Protein AF-A0A445APT3-F1 (afdb_monomer_lite)

Foldseek 3Di:
DDDDDPDPPPPPPPPPPPPDVLVVDDLVVLLVVLLVQLLVDPVVLVVQLVPDPSSVVNSVDPNSVVNNVVSCVVVVVVVVCCVPCVVVVCVVCVVVVNNVVVVD

Secondary structure (DSSP, 8-state):
--------------------GGGGS-HHHHHHHHHHHHHH-HHHHHHHHTT-HHHHHHHTSHHHHHHHHHHHHHHHHHHHGGGSHHHHHHHHHHHTT-GGGG--

pLDDT: mean 76.02, std 17.77, range [35.38, 96.94]

InterPro domains:
  IPR036047 F-box-like domain superfamily [SSF81383] (11-80)

Organism: Arachis hypogaea (NCBI:txid3818)

Radius of gyration: 28.19 Å; chains: 1; bounding box: 40×22×104 Å

Sequence (104 aa):
MAESSQKDRKKVDVSVQHECPLNLLPHEIWSSIATMVASNSIKDMFNMQATCKVFLDVASSVAVYKQATMSYKPLAHFFLYLDQPERRFLDRCVEVGNVDAIVR

Structure (mmCIF, N/CA/C/O backbone):
data_AF-A0A445APT3-F1
#
_entry.id   AF-A0A445APT3-F1
#
loop_
_atom_site.group_PDB
_atom_site.id
_atom_site.type_symbol
_atom_site.label_atom_id
_atom_site.label_alt_id
_atom_site.label_comp_id
_atom_site.label_asym_id
_atom_site.label_entity_id
_atom_site.label_seq_id
_atom_site.pdbx_PDB_ins_code
_atom_site.Cartn_x
_atom_site.Cartn_y
_atom_site.Cartn_z
_atom_site.occupancy
_atom_site.B_iso_or_equiv
_atom_site.auth_seq_id
_atom_site.auth_comp_id
_atom_site.auth_asym_id
_atom_site.auth_atom_id
_atom_site.pdbx_PDB_model_num
ATOM 1 N N . MET A 1 1 ? -8.624 3.382 73.399 1.00 35.38 1 MET A N 1
ATOM 2 C CA . MET A 1 1 ? -7.761 3.605 72.224 1.00 35.38 1 MET A CA 1
ATOM 3 C C . MET A 1 1 ? -8.473 3.060 70.992 1.00 35.38 1 MET A C 1
ATOM 5 O O . MET A 1 1 ? -8.934 1.933 71.057 1.00 35.38 1 MET A O 1
ATOM 9 N N . ALA A 1 2 ? -8.559 3.905 69.959 1.00 38.44 2 ALA A N 1
ATOM 10 C CA . ALA A 1 2 ? -8.785 3.659 68.527 1.00 38.44 2 ALA A CA 1
ATOM 11 C C . ALA A 1 2 ? -9.969 2.781 68.053 1.00 38.44 2 ALA A C 1
ATOM 13 O O . ALA A 1 2 ? -9.883 1.557 68.012 1.00 38.44 2 ALA A O 1
ATOM 14 N N . GLU A 1 3 ? -11.013 3.456 67.554 1.00 39.91 3 GLU A N 1
ATOM 15 C CA . GLU A 1 3 ? -11.893 2.969 66.483 1.00 39.91 3 GLU A CA 1
ATOM 16 C C . GLU A 1 3 ? -11.075 2.658 65.219 1.00 39.91 3 GLU A C 1
ATOM 18 O O . GLU A 1 3 ? -10.224 3.454 64.815 1.00 39.91 3 GLU A O 1
ATOM 23 N N . SER A 1 4 ? -11.376 1.554 64.532 1.00 45.22 4 SER A N 1
ATOM 24 C CA . SER A 1 4 ? -10.978 1.371 63.134 1.00 45.22 4 SER A CA 1
ATOM 25 C C . SER A 1 4 ? -12.209 1.080 62.277 1.00 45.22 4 SER A C 1
ATOM 27 O O . SER A 1 4 ? -12.712 -0.033 62.164 1.00 45.22 4 SER A O 1
ATOM 29 N N . SER A 1 5 ? -12.725 2.148 61.672 1.00 48.53 5 SER A N 1
ATOM 30 C CA . SER A 1 5 ? -13.728 2.079 60.615 1.00 48.53 5 SER A CA 1
ATOM 31 C C . SER A 1 5 ? -13.052 1.583 59.332 1.00 48.53 5 SER A C 1
ATOM 33 O O . SER A 1 5 ? -12.289 2.315 58.695 1.00 48.53 5 SER A O 1
ATOM 35 N N . GLN A 1 6 ? -13.291 0.324 58.954 1.00 51.06 6 GLN A N 1
ATOM 36 C CA . GLN A 1 6 ? -12.925 -0.185 57.631 1.00 51.06 6 GLN A CA 1
ATOM 37 C C . GLN A 1 6 ? -13.835 0.469 56.589 1.00 51.06 6 GLN A C 1
ATOM 39 O O . GLN A 1 6 ? -14.950 0.033 56.320 1.00 51.06 6 GLN A O 1
ATOM 44 N N . LYS A 1 7 ? -13.354 1.571 56.014 1.00 47.09 7 LYS A N 1
ATOM 45 C CA . LYS A 1 7 ? -13.986 2.232 54.877 1.00 47.09 7 LYS A CA 1
ATOM 46 C C . LYS A 1 7 ? -13.719 1.398 53.627 1.00 47.09 7 LYS A C 1
ATOM 48 O O . LYS A 1 7 ? -12.648 1.512 53.029 1.00 47.09 7 LYS A O 1
ATOM 53 N N . ASP A 1 8 ? -14.701 0.586 53.244 1.00 46.97 8 ASP A N 1
ATOM 54 C CA . ASP A 1 8 ? -14.770 -0.083 51.946 1.00 46.97 8 ASP A CA 1
ATOM 55 C C . ASP A 1 8 ? -14.558 0.941 50.827 1.00 46.97 8 ASP A C 1
ATOM 57 O O . ASP A 1 8 ? -15.442 1.719 50.452 1.00 46.97 8 ASP A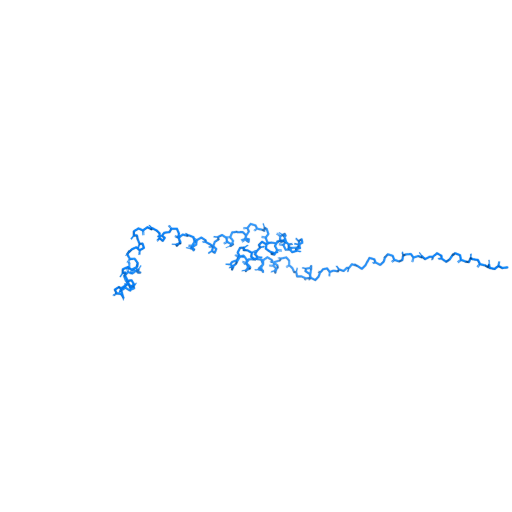 O 1
ATOM 61 N N . ARG A 1 9 ? -13.340 0.970 50.284 1.00 55.69 9 ARG A N 1
ATOM 62 C CA . ARG A 1 9 ? -13.054 1.671 49.039 1.00 55.69 9 ARG A CA 1
ATOM 63 C C . ARG A 1 9 ? -13.696 0.854 47.928 1.00 55.69 9 ARG A C 1
ATOM 65 O O . ARG A 1 9 ? -13.068 -0.045 47.377 1.00 55.69 9 ARG A O 1
ATOM 72 N N . LYS A 1 10 ? -14.944 1.186 47.582 1.00 53.69 10 LYS A N 1
ATOM 73 C CA . LYS A 1 10 ? -15.518 0.816 46.285 1.00 53.69 10 LYS A CA 1
ATOM 74 C C . LYS A 1 10 ? -14.548 1.293 45.209 1.00 53.69 10 LYS A C 1
ATOM 76 O O . LYS A 1 10 ? -14.427 2.489 44.950 1.00 53.69 10 LYS A O 1
ATOM 8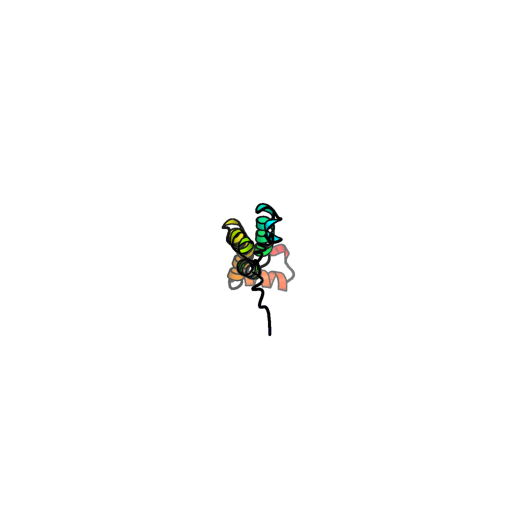1 N N . LYS A 1 11 ? -13.819 0.341 44.630 1.00 55.06 11 LYS A N 1
ATOM 82 C CA . LYS A 1 11 ? -13.019 0.524 43.428 1.00 55.06 11 LYS A CA 1
ATOM 83 C C . LYS A 1 11 ? -14.031 0.815 42.324 1.00 55.06 11 LYS A C 1
ATOM 85 O O . LYS A 1 11 ? -14.679 -0.097 41.824 1.00 55.06 11 LYS A O 1
ATOM 90 N N . VAL A 1 12 ? -14.272 2.096 42.057 1.00 48.97 12 VAL A N 1
ATOM 91 C CA . VAL A 1 12 ? -15.037 2.502 40.882 1.00 48.97 12 VAL A CA 1
ATOM 92 C C . VAL A 1 12 ? -14.174 2.088 39.702 1.00 48.97 12 VAL A C 1
ATOM 94 O O . VAL A 1 12 ? -13.156 2.717 39.421 1.00 48.97 12 VAL A O 1
ATOM 97 N N . ASP A 1 13 ? -14.535 0.970 39.085 1.00 49.28 13 ASP A N 1
ATOM 98 C CA . ASP A 1 13 ? -14.014 0.586 37.786 1.00 49.28 13 ASP A CA 1
ATOM 99 C C . ASP A 1 13 ? -14.619 1.563 36.779 1.00 49.28 13 ASP A C 1
ATOM 101 O O . ASP A 1 13 ? -15.687 1.342 36.209 1.00 49.28 13 ASP A O 1
ATOM 105 N N . VAL A 1 14 ? -13.996 2.738 36.663 1.00 51.41 14 VAL A N 1
ATOM 106 C CA . VAL A 1 14 ? -14.291 3.651 35.568 1.00 51.41 14 VAL A CA 1
ATOM 107 C C . VAL A 1 14 ? -13.680 2.993 34.340 1.00 51.41 14 VAL A C 1
ATOM 109 O O . VAL A 1 14 ? -12.532 3.253 33.981 1.00 51.41 14 VAL A O 1
ATOM 112 N N . SER A 1 15 ? -14.453 2.114 33.703 1.00 56.38 15 SER A N 1
ATOM 113 C CA . SER A 1 15 ? -14.257 1.775 32.301 1.00 56.38 15 SER A CA 1
ATOM 114 C C . SER A 1 15 ? -14.490 3.063 31.514 1.00 56.38 15 SER A C 1
ATOM 116 O O . SER A 1 15 ? -15.589 3.357 31.049 1.00 56.38 15 SER A O 1
ATOM 118 N N . VAL A 1 16 ? -13.455 3.903 31.447 1.00 52.59 16 VAL A N 1
ATOM 119 C CA . VAL A 1 16 ? -13.383 4.954 30.445 1.00 52.59 16 VAL A CA 1
ATOM 120 C C . VAL A 1 16 ? -13.286 4.187 29.138 1.00 52.59 16 VAL A C 1
ATOM 122 O O . VAL A 1 16 ? -12.225 3.671 28.791 1.00 52.59 16 VAL A O 1
ATOM 125 N N . GLN A 1 17 ? -14.417 4.049 28.451 1.00 57.50 17 GLN A N 1
ATOM 126 C CA . GLN A 1 17 ? -14.454 3.719 27.034 1.00 57.50 17 GLN A CA 1
ATOM 127 C C . GLN A 1 17 ? -13.730 4.864 26.329 1.00 57.50 17 GLN A C 1
ATOM 129 O O . GLN A 1 17 ? -14.330 5.856 25.924 1.00 57.50 17 GLN A O 1
ATOM 134 N N . HIS A 1 18 ? -12.400 4.804 26.315 1.00 57.31 18 HIS A N 1
ATOM 135 C CA . HIS A 1 18 ? -11.588 5.743 25.577 1.00 57.31 18 HIS A CA 1
ATOM 136 C C . HIS A 1 18 ? -11.751 5.327 24.123 1.00 57.31 18 HIS A C 1
AT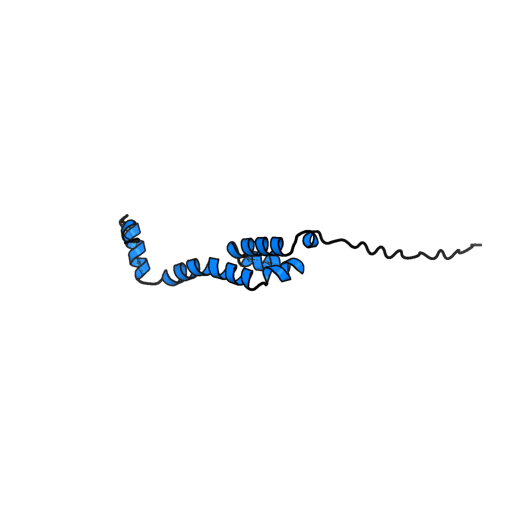OM 138 O O . HIS A 1 18 ? -11.047 4.440 23.639 1.00 57.31 18 HIS A O 1
ATOM 144 N N . GLU A 1 19 ? -12.772 5.879 23.467 1.00 60.56 19 GLU A N 1
ATOM 145 C CA . GLU A 1 19 ? -12.948 5.726 22.032 1.00 60.56 19 GLU A CA 1
ATOM 146 C C . GLU A 1 19 ? -11.635 6.151 21.384 1.00 60.56 19 GLU A C 1
ATOM 148 O O . GLU A 1 19 ? -11.220 7.308 21.461 1.00 60.56 19 GLU A O 1
ATOM 153 N N . CYS A 1 20 ? -10.916 5.173 20.829 1.00 65.06 20 CYS A N 1
ATOM 154 C CA . CYS A 1 20 ? -9.689 5.450 20.112 1.00 65.06 20 CYS A CA 1
ATOM 155 C C . CYS A 1 20 ? -10.041 6.471 19.023 1.00 65.06 20 CYS A C 1
ATOM 157 O O . CYS A 1 20 ? -10.953 6.189 18.242 1.00 65.06 20 CYS A O 1
ATOM 159 N N . PRO A 1 21 ? -9.338 7.614 18.916 1.00 67.88 21 PRO A N 1
ATOM 160 C CA . PRO A 1 21 ? -9.627 8.615 17.889 1.00 67.88 21 PRO A CA 1
ATOM 161 C C . PRO A 1 21 ? -9.620 8.030 16.471 1.00 67.88 21 PRO A C 1
ATOM 163 O O . PRO A 1 21 ? -10.249 8.560 15.562 1.00 67.88 21 PRO A O 1
ATOM 166 N N . LEU A 1 22 ? -8.937 6.897 16.284 1.00 68.19 22 LEU A N 1
ATOM 167 C CA . LEU A 1 22 ? -8.885 6.175 15.020 1.00 68.19 22 LEU A CA 1
ATOM 168 C C . LEU A 1 22 ? -10.196 5.459 14.661 1.00 68.19 22 LEU A C 1
ATOM 170 O O . LEU A 1 22 ? -10.440 5.208 13.489 1.00 68.19 22 LEU A O 1
ATOM 174 N N . ASN A 1 23 ? -11.072 5.186 15.627 1.00 74.12 23 ASN A N 1
ATOM 175 C CA . ASN A 1 23 ? -12.400 4.620 15.375 1.00 74.12 23 ASN A CA 1
ATOM 176 C C . ASN A 1 23 ? -13.433 5.685 14.960 1.00 74.12 23 ASN A C 1
ATOM 178 O O . ASN A 1 23 ? -14.572 5.337 14.669 1.00 74.12 23 ASN A O 1
ATOM 182 N N . LEU A 1 24 ? -13.056 6.971 14.937 1.00 81.69 24 LEU A N 1
ATOM 183 C CA . LEU A 1 24 ? -13.952 8.066 14.549 1.00 81.69 24 LEU A CA 1
ATOM 184 C C . LEU A 1 24 ? -14.141 8.165 13.033 1.00 81.69 24 LEU A C 1
ATOM 186 O O . LEU A 1 24 ? -15.155 8.689 12.573 1.00 81.69 24 LEU A O 1
ATOM 190 N N . LEU A 1 25 ? -13.160 7.702 12.253 1.00 87.25 25 LEU A N 1
ATOM 191 C CA . LEU A 1 25 ? -13.239 7.748 10.799 1.00 87.25 25 LEU A CA 1
ATOM 192 C C . LEU A 1 25 ? -13.817 6.438 10.245 1.00 87.25 25 LEU A C 1
ATOM 194 O O . LEU A 1 25 ? -13.408 5.359 10.685 1.00 87.25 25 LEU A O 1
ATOM 198 N N . PRO A 1 26 ? -14.707 6.517 9.239 1.00 89.69 26 PRO A N 1
ATOM 199 C CA . PRO A 1 26 ? -15.148 5.355 8.482 1.00 89.69 26 PRO A CA 1
ATOM 200 C C . PRO A 1 26 ? -13.974 4.569 7.892 1.00 89.69 26 PRO A C 1
ATOM 202 O O . PRO A 1 26 ? -12.948 5.135 7.495 1.00 89.69 26 PRO A O 1
ATOM 205 N N . HIS A 1 27 ? -14.153 3.254 7.785 1.00 89.69 27 H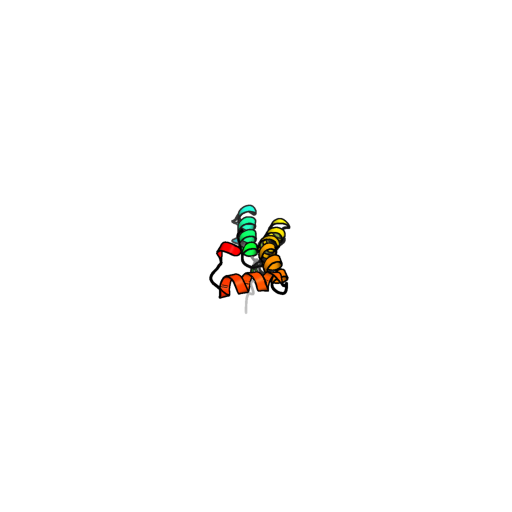IS A N 1
ATOM 206 C CA . HIS A 1 27 ? -13.146 2.329 7.267 1.00 89.69 27 HIS A CA 1
ATOM 207 C C . HIS A 1 27 ? -12.678 2.702 5.846 1.00 89.69 27 HIS A C 1
ATOM 209 O O . HIS A 1 27 ? -11.512 2.523 5.487 1.00 89.69 27 HIS A O 1
ATOM 215 N N . GLU A 1 28 ? -13.565 3.273 5.033 1.00 91.25 28 GLU A N 1
ATOM 216 C CA . GLU A 1 28 ? -13.295 3.726 3.669 1.00 91.25 28 GLU A CA 1
ATOM 217 C C . GLU A 1 28 ? -12.274 4.871 3.638 1.00 91.25 28 GLU A C 1
ATOM 219 O O . GLU A 1 28 ? -11.392 4.890 2.775 1.00 91.25 28 GLU A O 1
ATOM 224 N N . ILE A 1 29 ? -12.335 5.791 4.609 1.00 93.81 29 ILE A N 1
ATOM 225 C CA . ILE A 1 29 ? -11.370 6.894 4.718 1.00 93.81 29 ILE A CA 1
ATOM 226 C C . ILE A 1 29 ? -9.992 6.334 5.063 1.00 93.81 29 ILE A C 1
ATOM 228 O O . ILE A 1 29 ? -9.000 6.677 4.416 1.00 93.81 29 ILE A O 1
ATOM 232 N N . TRP A 1 30 ? -9.927 5.406 6.019 1.00 94.25 30 TRP A N 1
ATOM 233 C CA . TRP A 1 30 ? -8.677 4.731 6.359 1.00 94.25 30 TRP A CA 1
ATOM 234 C C . TRP A 1 30 ? -8.102 3.917 5.203 1.00 94.25 30 TRP A C 1
ATOM 236 O O . TRP A 1 30 ? -6.893 3.944 4.981 1.00 94.25 30 TRP A O 1
ATOM 246 N N . SER A 1 31 ? -8.958 3.257 4.426 1.00 93.88 31 SER A N 1
ATOM 247 C CA . SER A 1 31 ? -8.557 2.524 3.222 1.00 93.88 31 SER A CA 1
ATOM 248 C C . SER A 1 31 ? -7.956 3.459 2.166 1.00 93.88 31 SER A C 1
ATOM 250 O O . SER A 1 31 ? -6.930 3.136 1.560 1.00 93.88 31 SER A O 1
ATOM 252 N N . SER A 1 32 ? -8.535 4.652 1.978 1.00 95.06 32 SER A N 1
ATOM 253 C CA . SER A 1 32 ? -7.991 5.679 1.081 1.00 95.06 32 SER A CA 1
ATOM 254 C C . SER A 1 32 ? -6.627 6.192 1.555 1.00 95.06 32 SER A C 1
ATOM 256 O O . SER A 1 32 ? -5.705 6.329 0.749 1.00 95.06 32 SER A O 1
ATOM 258 N N . ILE A 1 33 ? -6.470 6.439 2.859 1.00 95.25 33 ILE A N 1
ATOM 259 C CA . ILE A 1 33 ? -5.191 6.861 3.451 1.00 95.25 33 ILE A CA 1
ATOM 260 C C . ILE A 1 33 ? -4.138 5.762 3.274 1.00 95.25 33 ILE A C 1
ATOM 262 O O . ILE A 1 33 ? -3.052 6.039 2.770 1.00 95.25 33 ILE A O 1
ATOM 266 N N . ALA A 1 34 ? -4.463 4.511 3.608 1.00 95.88 34 ALA A N 1
ATOM 267 C CA . ALA A 1 34 ? -3.552 3.378 3.453 1.00 95.88 34 ALA A CA 1
ATOM 268 C C . ALA A 1 34 ? -3.107 3.194 1.994 1.00 95.88 34 ALA A C 1
ATOM 270 O O . ALA A 1 34 ? -1.929 2.967 1.727 1.00 95.88 34 ALA A O 1
ATOM 271 N N . THR A 1 35 ? -4.025 3.375 1.040 1.00 95.56 35 THR A N 1
ATOM 272 C CA . THR A 1 35 ? -3.730 3.341 -0.402 1.00 95.56 35 THR A CA 1
ATOM 273 C C . THR A 1 35 ? -2.755 4.449 -0.804 1.00 95.56 35 THR A C 1
ATOM 275 O O . THR A 1 35 ? -1.808 4.201 -1.555 1.00 95.56 35 THR A O 1
ATOM 278 N N . MET A 1 36 ? -2.942 5.667 -0.289 1.00 95.19 36 MET A N 1
ATOM 279 C CA . MET A 1 36 ? -2.041 6.794 -0.542 1.00 95.19 36 MET A CA 1
ATOM 280 C C . MET A 1 36 ? -0.651 6.548 0.056 1.00 95.19 36 MET A C 1
ATOM 282 O O . MET A 1 36 ? 0.350 6.743 -0.630 1.00 95.19 36 MET A O 1
ATOM 286 N N . VAL A 1 37 ? -0.577 6.065 1.299 1.00 95.00 37 VAL A N 1
ATOM 287 C CA . VAL A 1 37 ? 0.687 5.706 1.963 1.00 95.00 37 VAL A CA 1
ATOM 288 C C . VAL A 1 37 ? 1.423 4.631 1.157 1.00 95.00 37 VAL A C 1
ATOM 290 O O . VAL A 1 37 ? 2.575 4.829 0.774 1.00 95.00 37 VAL A O 1
ATOM 293 N N . ALA A 1 38 ? 0.733 3.544 0.806 1.00 93.44 38 ALA A N 1
ATOM 294 C CA . ALA A 1 38 ? 1.267 2.445 0.005 1.00 93.44 38 ALA A CA 1
ATOM 295 C C . ALA A 1 38 ? 1.750 2.878 -1.386 1.00 93.44 38 ALA A C 1
ATOM 297 O O . ALA A 1 38 ? 2.775 2.386 -1.854 1.00 93.44 38 ALA A O 1
ATOM 298 N N . SER A 1 39 ? 1.047 3.817 -2.032 1.00 89.75 39 SER A N 1
ATOM 299 C CA . SER A 1 39 ? 1.432 4.337 -3.352 1.00 89.75 39 SER A CA 1
ATOM 300 C C . SER A 1 39 ? 2.766 5.082 -3.330 1.00 89.75 39 SER A C 1
ATOM 302 O O . SER A 1 39 ? 3.454 5.098 -4.348 1.00 89.75 39 SER A O 1
ATOM 304 N N . ASN A 1 40 ? 3.103 5.709 -2.198 1.00 90.06 40 ASN A N 1
ATOM 305 C CA . ASN A 1 40 ? 4.297 6.538 -2.040 1.00 90.06 40 ASN A CA 1
ATOM 306 C C . ASN A 1 40 ? 5.473 5.770 -1.423 1.00 90.06 40 ASN A C 1
ATOM 308 O O . ASN A 1 40 ? 6.622 6.007 -1.787 1.00 90.06 40 ASN A O 1
ATOM 312 N N . SER A 1 41 ? 5.205 4.867 -0.474 1.00 89.81 41 SER A N 1
ATOM 313 C CA . SER A 1 41 ? 6.250 4.195 0.298 1.00 89.81 41 SER A CA 1
ATOM 314 C C . SER A 1 41 ? 5.758 2.878 0.893 1.00 89.81 41 SER A C 1
ATOM 316 O O . SER A 1 41 ? 4.970 2.838 1.840 1.00 89.81 41 SER A O 1
ATOM 318 N N . ILE A 1 42 ? 6.299 1.766 0.385 1.00 90.44 42 ILE A N 1
ATOM 319 C CA . ILE A 1 42 ? 6.026 0.436 0.946 1.00 90.44 42 ILE A CA 1
ATOM 320 C C . ILE A 1 42 ? 6.514 0.323 2.399 1.00 90.44 42 ILE A C 1
ATOM 322 O O . ILE A 1 42 ? 5.896 -0.359 3.213 1.00 90.44 42 ILE A O 1
ATOM 326 N N . LYS A 1 43 ? 7.595 1.034 2.747 1.00 93.31 43 LYS A N 1
ATOM 327 C CA . LYS A 1 43 ? 8.125 1.086 4.112 1.00 93.31 43 LYS A CA 1
ATOM 328 C C . LYS A 1 43 ? 7.116 1.728 5.063 1.00 93.31 43 LYS A C 1
ATOM 330 O O . LYS A 1 43 ? 6.866 1.185 6.134 1.00 93.31 43 LYS A O 1
ATOM 335 N N . ASP A 1 44 ? 6.515 2.846 4.666 1.00 95.25 44 ASP A N 1
ATOM 336 C CA . ASP A 1 44 ? 5.558 3.553 5.520 1.00 95.25 44 ASP A CA 1
ATOM 337 C C . ASP A 1 44 ? 4.229 2.810 5.635 1.00 95.25 44 ASP A C 1
ATOM 339 O O . ASP A 1 44 ? 3.603 2.844 6.691 1.00 95.25 44 ASP A O 1
ATOM 343 N N . MET A 1 45 ? 3.847 2.042 4.612 1.00 95.31 45 MET A N 1
ATOM 344 C CA . MET A 1 45 ? 2.735 1.093 4.708 1.00 95.31 45 MET A CA 1
ATOM 345 C C . MET A 1 45 ? 2.990 0.036 5.796 1.00 95.31 45 MET A C 1
ATOM 347 O O . MET A 1 45 ? 2.111 -0.216 6.618 1.00 95.31 45 MET A O 1
ATOM 351 N N . PHE A 1 46 ? 4.194 -0.546 5.865 1.00 95.38 46 PHE A N 1
ATOM 352 C CA . PHE A 1 46 ? 4.542 -1.482 6.943 1.00 95.38 46 PHE A CA 1
ATOM 353 C C . PHE A 1 46 ? 4.600 -0.802 8.320 1.00 95.38 46 PHE A C 1
ATOM 355 O O . PHE A 1 46 ? 4.124 -1.368 9.305 1.00 95.38 46 PHE A O 1
ATOM 362 N N . ASN A 1 47 ? 5.109 0.431 8.402 1.00 96.94 47 ASN A N 1
ATOM 363 C CA . ASN A 1 47 ? 5.083 1.209 9.646 1.00 96.94 47 ASN A CA 1
ATOM 364 C C . ASN A 1 47 ? 3.640 1.471 10.117 1.00 96.94 47 ASN A C 1
ATOM 366 O O . ASN A 1 47 ? 3.333 1.344 11.304 1.00 96.94 47 ASN A O 1
ATOM 370 N N . MET A 1 48 ? 2.736 1.781 9.182 1.00 95.38 48 MET A N 1
ATOM 371 C CA . MET A 1 48 ? 1.309 1.947 9.450 1.00 95.38 48 MET A CA 1
ATOM 372 C C . MET A 1 48 ? 0.711 0.656 10.032 1.00 95.38 48 MET A C 1
ATOM 374 O O . MET A 1 48 ? 0.095 0.710 11.097 1.00 95.38 48 MET A O 1
ATOM 378 N N . GLN A 1 49 ? 0.972 -0.508 9.421 1.00 96.38 49 GLN A N 1
ATOM 379 C CA . GLN A 1 49 ? 0.526 -1.815 9.936 1.00 96.38 49 GLN A CA 1
ATOM 380 C C . GLN A 1 49 ? 1.008 -2.091 11.371 1.00 96.38 49 GLN A C 1
ATOM 382 O O . GLN A 1 49 ? 0.256 -2.623 12.185 1.00 96.38 49 GLN A O 1
ATOM 387 N N . ALA A 1 50 ? 2.241 -1.699 11.701 1.00 96.56 50 ALA A N 1
ATOM 388 C CA . ALA A 1 50 ? 2.834 -1.921 13.020 1.00 96.56 50 ALA A CA 1
ATOM 389 C C . ALA A 1 50 ? 2.308 -0.978 14.123 1.00 96.56 50 ALA A C 1
ATOM 391 O O . ALA A 1 50 ? 2.638 -1.164 15.292 1.00 96.56 50 ALA A O 1
ATOM 392 N N . THR A 1 51 ? 1.506 0.036 13.777 1.00 93.50 51 THR A N 1
ATOM 393 C CA . THR A 1 51 ? 1.089 1.083 14.724 1.00 93.50 51 THR A CA 1
ATOM 394 C C . THR A 1 51 ? -0.119 0.675 15.568 1.00 93.50 51 THR A C 1
ATOM 396 O O . THR A 1 51 ? -0.116 0.854 16.785 1.00 93.50 51 THR A O 1
ATOM 399 N N . CYS A 1 52 ? -1.188 0.169 14.944 1.00 91.12 52 CYS A N 1
ATOM 400 C CA . CYS A 1 52 ? -2.411 -0.197 15.662 1.00 91.12 52 CYS A CA 1
ATOM 401 C C . CYS A 1 52 ? -3.271 -1.199 14.886 1.00 91.12 52 CYS A C 1
ATOM 403 O O . CYS A 1 52 ? -3.091 -1.401 13.688 1.00 91.12 52 CYS A O 1
ATOM 405 N N . LYS A 1 53 ? -4.267 -1.781 15.567 1.00 91.19 53 LYS A N 1
ATOM 406 C CA . LYS A 1 53 ? -5.162 -2.788 14.980 1.00 91.19 53 LYS A CA 1
ATOM 407 C C . LYS A 1 53 ? -5.983 -2.259 13.797 1.00 91.19 53 LYS A C 1
ATOM 409 O O . LYS A 1 53 ? -6.129 -2.980 12.819 1.00 91.19 53 LYS A O 1
ATOM 414 N N . VAL A 1 54 ? -6.483 -1.020 13.866 1.00 91.00 54 VAL A N 1
ATOM 415 C CA . VAL A 1 54 ? -7.241 -0.397 12.760 1.00 91.00 54 VAL A CA 1
ATOM 416 C C . VAL A 1 54 ? -6.362 -0.286 11.518 1.00 91.00 54 VAL A C 1
ATOM 418 O O . VAL A 1 54 ? -6.773 -0.666 10.429 1.00 91.00 54 VAL A O 1
ATOM 421 N N . PHE A 1 55 ? -5.126 0.183 11.691 1.00 94.06 55 PHE A N 1
ATOM 422 C CA . PHE A 1 55 ? -4.172 0.331 10.597 1.00 94.06 55 PHE A CA 1
ATOM 423 C C . PHE A 1 55 ? -3.701 -1.003 10.038 1.00 94.06 55 PHE A C 1
ATOM 425 O O . PHE A 1 55 ? -3.571 -1.131 8.825 1.00 94.06 55 PHE A O 1
ATOM 432 N N . LEU A 1 56 ? -3.487 -1.997 10.899 1.00 95.25 56 LEU A N 1
ATOM 433 C CA . LEU A 1 56 ? -3.170 -3.351 10.469 1.00 95.25 56 LEU A CA 1
ATOM 434 C C . LEU A 1 56 ? -4.255 -3.899 9.537 1.00 95.25 56 LEU A C 1
ATOM 436 O O . LEU A 1 56 ? -3.919 -4.441 8.490 1.00 95.25 56 LEU A O 1
ATOM 440 N N . ASP A 1 57 ? -5.527 -3.724 9.891 1.00 94.31 57 ASP A N 1
ATOM 441 C CA . ASP A 1 57 ? -6.658 -4.241 9.117 1.00 94.31 57 ASP A CA 1
ATOM 442 C C . ASP A 1 57 ? -6.742 -3.590 7.724 1.00 94.31 57 ASP A C 1
ATOM 444 O O . ASP A 1 57 ? -6.679 -4.266 6.695 1.00 94.31 57 ASP A O 1
ATOM 448 N N . VAL A 1 58 ? -6.743 -2.255 7.670 1.00 95.69 58 VAL A N 1
ATOM 449 C CA . VAL A 1 58 ? -6.866 -1.508 6.403 1.00 95.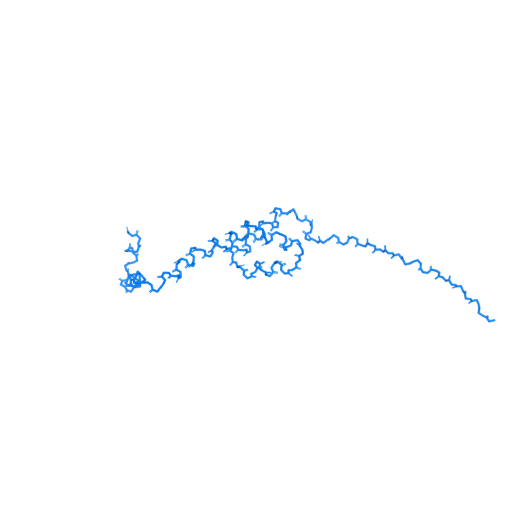69 58 VAL A CA 1
ATOM 450 C C . VAL A 1 58 ? -5.628 -1.637 5.512 1.00 95.69 58 VAL A C 1
ATOM 452 O O . VAL A 1 58 ? -5.747 -1.848 4.301 1.00 95.69 58 VAL A O 1
ATOM 455 N N . ALA A 1 59 ? -4.426 -1.537 6.091 1.00 95.44 59 ALA A N 1
ATOM 456 C CA . ALA A 1 59 ? -3.174 -1.527 5.338 1.00 95.44 59 ALA A CA 1
ATOM 457 C C . ALA A 1 59 ? -2.722 -2.932 4.922 1.00 95.44 59 ALA A C 1
ATOM 459 O O . ALA A 1 59 ? -1.818 -3.052 4.098 1.00 95.44 59 ALA A O 1
ATOM 460 N N . SER A 1 60 ? -3.341 -3.990 5.456 1.00 94.94 60 SER A N 1
ATOM 461 C CA . SER A 1 60 ? -3.116 -5.370 5.000 1.00 94.94 60 SER A CA 1
ATOM 462 C C . SER A 1 60 ? -4.084 -5.806 3.898 1.00 94.94 60 SER A C 1
ATOM 464 O O . SER A 1 60 ? -4.022 -6.945 3.432 1.00 94.94 60 SER A O 1
ATOM 466 N N . SER A 1 61 ? -4.987 -4.924 3.460 1.00 94.81 61 SER A N 1
ATOM 467 C CA . SER A 1 61 ? -5.948 -5.263 2.416 1.00 94.81 61 SER A CA 1
ATOM 468 C C . SER A 1 61 ? -5.266 -5.535 1.069 1.00 94.81 61 SER A C 1
ATOM 470 O O . SER A 1 61 ? -4.28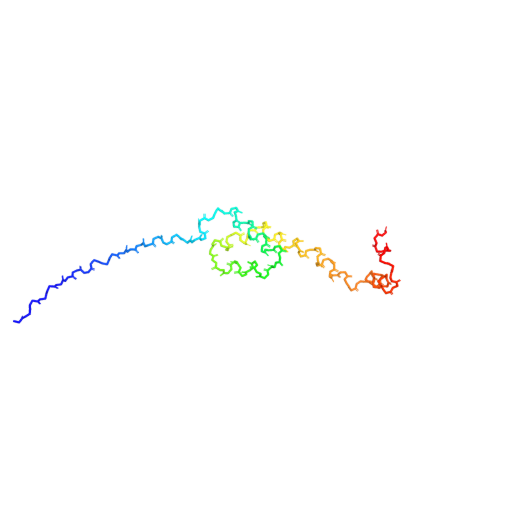0 -4.901 0.681 1.00 94.81 61 SER A O 1
ATOM 472 N N . VAL A 1 62 ? -5.838 -6.469 0.302 1.00 94.06 62 VAL A N 1
ATOM 473 C CA . VAL A 1 62 ? -5.326 -6.850 -1.027 1.00 94.06 62 VAL A CA 1
ATOM 474 C C . VAL A 1 62 ? -5.251 -5.645 -1.971 1.00 94.06 62 VAL A C 1
ATOM 476 O O . VAL A 1 62 ? -4.318 -5.540 -2.766 1.00 94.06 62 VAL A O 1
ATOM 479 N N . ALA A 1 63 ? -6.206 -4.716 -1.877 1.00 91.75 63 ALA A N 1
ATOM 480 C CA . ALA A 1 63 ? -6.221 -3.498 -2.681 1.00 91.75 63 ALA A CA 1
ATOM 481 C C . ALA A 1 63 ? -5.008 -2.597 -2.389 1.00 91.75 63 ALA A C 1
ATOM 483 O O . ALA A 1 63 ? -4.355 -2.136 -3.326 1.00 91.75 63 ALA A O 1
ATOM 484 N N . VAL A 1 64 ? -4.657 -2.413 -1.111 1.00 93.38 64 VAL A N 1
ATOM 485 C CA . VAL A 1 64 ? -3.507 -1.600 -0.686 1.00 93.38 64 VAL A CA 1
ATOM 486 C C . VAL A 1 64 ? -2.188 -2.242 -1.125 1.00 93.38 64 VAL A C 1
ATOM 488 O O . VAL A 1 64 ? -1.337 -1.565 -1.704 1.00 93.38 64 VAL A O 1
ATOM 491 N N . TYR A 1 65 ? -2.041 -3.562 -0.975 1.00 91.12 65 TYR A N 1
ATOM 492 C CA . TYR A 1 65 ? -0.867 -4.282 -1.487 1.00 91.12 65 TYR A CA 1
ATOM 493 C C . TYR A 1 65 ? -0.744 -4.218 -3.013 1.00 91.12 65 TYR A C 1
ATOM 495 O O . TYR A 1 65 ? 0.352 -4.025 -3.554 1.00 91.12 65 TYR A O 1
ATOM 503 N N . LYS A 1 66 ? -1.864 -4.355 -3.733 1.00 90.44 66 LYS A N 1
ATOM 504 C CA . LYS A 1 66 ? -1.886 -4.175 -5.188 1.00 90.44 66 LYS A CA 1
ATOM 505 C C . LYS A 1 66 ? -1.424 -2.768 -5.553 1.00 90.44 66 LYS A C 1
ATOM 507 O O . LYS A 1 66 ? -0.656 -2.626 -6.495 1.00 90.44 66 LYS A O 1
ATOM 512 N N . GLN A 1 67 ? -1.825 -1.752 -4.797 1.00 88.75 67 GLN A N 1
ATOM 513 C CA . GLN A 1 67 ? -1.386 -0.386 -5.044 1.00 88.75 67 GLN A CA 1
ATOM 514 C C . GLN A 1 67 ? 0.117 -0.196 -4.795 1.00 88.75 67 GLN A C 1
ATOM 516 O O . GLN A 1 67 ? 0.805 0.311 -5.677 1.00 88.75 67 GLN A O 1
ATOM 521 N N . ALA A 1 68 ? 0.653 -0.675 -3.665 1.00 87.81 68 ALA A N 1
ATOM 522 C CA . ALA A 1 68 ? 2.093 -0.620 -3.381 1.00 87.81 68 ALA A CA 1
ATOM 523 C C . ALA A 1 68 ? 2.924 -1.268 -4.501 1.00 87.81 68 ALA A C 1
ATOM 525 O O . ALA A 1 68 ? 3.936 -0.733 -4.955 1.00 87.81 68 ALA A O 1
ATOM 526 N N . THR A 1 69 ? 2.470 -2.426 -4.981 1.00 82.12 69 THR A N 1
ATOM 527 C CA . THR A 1 69 ? 3.156 -3.169 -6.044 1.00 82.12 69 THR A CA 1
ATOM 528 C C . THR A 1 69 ? 2.955 -2.556 -7.427 1.00 82.12 69 THR A C 1
ATOM 530 O O . THR A 1 69 ? 3.875 -2.611 -8.236 1.00 82.12 69 THR A O 1
ATOM 533 N N . MET A 1 70 ? 1.803 -1.947 -7.718 1.00 78.06 70 MET A N 1
ATOM 534 C CA . MET A 1 70 ? 1.558 -1.235 -8.977 1.00 78.06 70 MET A CA 1
ATOM 535 C C . MET A 1 70 ? 2.350 0.065 -9.068 1.00 78.06 70 MET A C 1
ATOM 537 O O . MET A 1 70 ? 2.846 0.357 -10.145 1.00 78.06 70 MET A O 1
ATOM 541 N N . SER A 1 71 ? 2.547 0.806 -7.976 1.00 65.31 71 SER A N 1
ATOM 542 C CA . SER A 1 71 ? 3.486 1.938 -7.967 1.00 65.31 71 SER A CA 1
ATOM 543 C C . SER A 1 71 ? 4.923 1.478 -8.213 1.00 65.31 71 SER A C 1
ATOM 545 O O . SER A 1 71 ? 5.698 2.150 -8.891 1.00 65.31 71 SER A O 1
ATOM 547 N N . TYR A 1 72 ? 5.278 0.297 -7.700 1.00 60.28 72 TYR A N 1
ATOM 548 C CA . TYR A 1 72 ? 6.613 -0.260 -7.872 1.00 60.28 72 TYR A CA 1
ATOM 549 C C . TYR A 1 72 ? 6.831 -0.902 -9.248 1.00 60.28 72 TYR A C 1
ATOM 551 O O . TYR A 1 72 ? 7.947 -0.876 -9.738 1.00 60.28 72 TYR A O 1
ATOM 559 N N . LYS A 1 73 ? 5.812 -1.458 -9.915 1.00 58.41 73 LYS A N 1
ATOM 560 C CA . LYS A 1 73 ? 5.974 -2.216 -11.174 1.00 58.41 73 LYS A CA 1
ATOM 561 C C . LYS A 1 73 ? 6.515 -1.408 -12.366 1.00 58.41 73 LYS A C 1
ATOM 563 O O . LYS A 1 73 ? 7.416 -1.930 -13.017 1.00 58.41 73 LYS A O 1
ATOM 568 N N . PRO A 1 74 ? 6.053 -0.178 -12.668 1.00 57.94 74 PRO A N 1
ATOM 569 C CA . PRO A 1 74 ? 6.649 0.650 -13.714 1.00 57.94 74 PRO A CA 1
ATOM 570 C C . PRO A 1 74 ? 8.109 0.969 -13.401 1.00 57.94 74 PRO A C 1
ATOM 572 O O . PRO A 1 74 ? 8.955 0.891 -14.282 1.00 57.94 74 PRO A O 1
ATOM 575 N N . LEU A 1 75 ? 8.416 1.248 -12.131 1.00 56.22 75 LEU A N 1
ATOM 576 C CA . LEU A 1 75 ? 9.771 1.549 -11.683 1.00 56.22 75 LEU A CA 1
ATOM 577 C C . LEU A 1 75 ? 10.662 0.307 -11.717 1.00 56.22 75 LEU A C 1
ATOM 579 O O . LEU A 1 75 ? 11.751 0.368 -12.256 1.00 56.22 75 LEU A O 1
ATOM 583 N N . ALA A 1 76 ? 10.213 -0.840 -11.221 1.00 55.66 76 ALA A N 1
ATOM 584 C CA . ALA A 1 76 ? 10.966 -2.089 -11.231 1.00 55.66 76 ALA A CA 1
ATOM 585 C C . ALA A 1 76 ? 11.194 -2.603 -12.652 1.00 55.66 76 ALA A C 1
ATOM 587 O O . ALA A 1 76 ? 12.291 -3.050 -12.953 1.00 55.66 76 ALA A O 1
ATOM 588 N N . HIS A 1 77 ? 10.205 -2.495 -13.546 1.00 57.72 77 HIS A N 1
ATOM 589 C CA . HIS A 1 77 ? 10.409 -2.789 -14.963 1.00 57.72 77 HIS A CA 1
ATOM 590 C C . HIS A 1 77 ? 11.397 -1.796 -15.590 1.00 57.72 77 HIS A C 1
ATOM 592 O O . HIS A 1 77 ? 12.257 -2.199 -16.357 1.00 57.72 77 HIS A O 1
ATOM 598 N N . PHE A 1 78 ? 11.346 -0.514 -15.227 1.00 57.19 78 PHE A N 1
ATOM 599 C CA . PHE A 1 78 ? 12.337 0.464 -15.672 1.00 57.19 78 PHE A CA 1
ATOM 600 C C . PHE A 1 78 ? 13.749 0.139 -15.147 1.00 57.19 78 PHE A C 1
ATOM 602 O O . PHE A 1 78 ? 14.690 0.110 -15.930 1.00 57.19 78 PHE A O 1
ATOM 609 N N . PHE A 1 79 ? 13.895 -0.189 -13.858 1.00 55.38 79 PHE A N 1
ATOM 610 C CA . PHE A 1 79 ? 15.166 -0.497 -13.192 1.00 55.38 79 PHE A CA 1
ATOM 611 C C . PHE A 1 79 ? 15.762 -1.851 -13.610 1.00 55.38 79 PHE A C 1
ATOM 613 O O . PHE A 1 79 ? 16.977 -1.954 -13.744 1.00 55.38 79 PHE A O 1
ATOM 620 N N . LEU A 1 80 ? 14.943 -2.878 -13.857 1.00 56.16 80 LEU A N 1
ATOM 621 C CA . LEU A 1 80 ? 15.404 -4.194 -14.326 1.00 56.16 80 LEU A CA 1
ATOM 622 C C . LEU A 1 80 ? 15.912 -4.154 -15.775 1.00 56.16 80 LEU A C 1
ATOM 624 O O . LEU A 1 80 ? 16.785 -4.939 -16.131 1.00 56.16 80 LEU A O 1
ATOM 628 N N . TYR A 1 81 ? 15.420 -3.217 -16.590 1.00 55.53 81 TYR A N 1
ATOM 629 C CA . TYR A 1 81 ? 15.903 -2.987 -17.957 1.00 55.53 81 TYR A CA 1
ATOM 630 C C . TYR A 1 81 ? 17.131 -2.061 -18.022 1.00 55.53 81 TYR A C 1
ATOM 632 O O . TYR A 1 81 ? 17.678 -1.840 -19.103 1.00 55.53 81 TYR A O 1
ATOM 640 N N . LEU A 1 82 ? 17.614 -1.530 -16.888 1.00 54.44 82 LEU A N 1
ATOM 641 C CA . LEU A 1 82 ? 18.767 -0.623 -16.877 1.00 54.44 82 LEU A CA 1
ATOM 642 C C . LEU A 1 82 ? 20.113 -1.292 -17.198 1.00 54.44 82 LEU A C 1
ATOM 644 O O . LEU A 1 82 ? 21.088 -0.572 -17.404 1.00 54.44 82 LEU A O 1
ATOM 648 N N . ASP A 1 83 ? 20.195 -2.621 -17.221 1.00 57.53 83 ASP A N 1
ATOM 649 C CA . ASP A 1 83 ? 21.438 -3.351 -17.530 1.00 57.53 83 ASP A CA 1
ATOM 650 C C . ASP A 1 83 ? 21.432 -3.967 -18.944 1.00 57.53 83 ASP A C 1
ATOM 652 O O . ASP A 1 83 ? 22.351 -4.675 -19.353 1.00 57.53 83 ASP A O 1
ATOM 656 N N . GLN A 1 84 ? 20.379 -3.693 -19.717 1.00 65.06 84 GLN A N 1
ATOM 657 C CA . GLN A 1 84 ? 20.158 -4.266 -21.040 1.00 65.06 84 GLN A CA 1
ATOM 658 C C . GLN A 1 84 ? 20.702 -3.320 -22.145 1.00 65.06 84 GLN A C 1
ATOM 660 O O . GLN A 1 84 ? 20.758 -2.100 -21.940 1.00 65.06 84 GLN A O 1
ATOM 665 N N . PRO A 1 85 ? 21.149 -3.818 -23.322 1.00 64.44 85 PRO A N 1
ATOM 666 C CA . PRO A 1 85 ? 21.717 -3.004 -24.409 1.00 64.44 85 PRO A CA 1
ATOM 667 C C . PRO A 1 85 ? 20.836 -1.831 -24.866 1.00 64.44 85 PRO A C 1
ATOM 669 O O . PRO A 1 85 ? 21.340 -0.851 -25.413 1.00 64.44 85 PRO A O 1
ATOM 672 N N . GLU A 1 86 ? 19.535 -1.914 -24.614 1.00 63.81 86 GLU A N 1
ATOM 673 C CA . GLU A 1 86 ? 18.522 -0.894 -24.847 1.00 63.81 86 GLU A CA 1
ATOM 674 C C . GLU A 1 86 ? 18.804 0.386 -24.042 1.00 63.81 86 GLU A C 1
ATOM 676 O O . GLU A 1 86 ? 18.620 1.486 -24.562 1.00 63.81 86 GLU A O 1
ATOM 681 N N . ARG A 1 87 ? 19.377 0.297 -22.830 1.00 71.19 87 ARG A N 1
ATOM 682 C CA . ARG A 1 87 ? 19.819 1.494 -22.096 1.00 71.19 87 ARG A CA 1
ATOM 683 C C . ARG A 1 87 ? 20.994 2.189 -22.778 1.00 71.19 87 ARG A C 1
ATOM 685 O O . ARG A 1 87 ? 21.012 3.412 -22.825 1.00 71.19 87 ARG A O 1
ATOM 692 N N . ARG A 1 88 ? 21.913 1.448 -23.417 1.00 73.94 88 ARG A N 1
ATOM 693 C CA . ARG A 1 88 ? 22.987 2.072 -24.220 1.00 73.94 88 ARG A CA 1
ATOM 694 C C . ARG A 1 88 ? 22.428 2.885 -25.383 1.00 73.94 88 ARG A C 1
ATOM 696 O O . ARG A 1 88 ? 23.112 3.771 -25.883 1.00 73.94 88 ARG A O 1
ATOM 703 N N . PHE A 1 89 ? 21.241 2.555 -25.889 1.00 77.06 89 PHE A N 1
ATOM 704 C CA . PHE A 1 89 ? 20.568 3.392 -26.880 1.00 77.06 89 PHE A CA 1
ATOM 705 C C . PHE A 1 89 ? 20.056 4.688 -26.240 1.00 77.06 89 PHE A C 1
ATOM 707 O O . PHE A 1 89 ? 20.392 5.759 -26.734 1.00 77.06 89 PHE A O 1
ATOM 714 N N . LEU A 1 90 ? 19.355 4.597 -25.106 1.00 77.56 90 LEU A N 1
ATOM 715 C CA . LEU A 1 90 ? 18.853 5.764 -24.370 1.00 77.56 90 LEU A CA 1
ATOM 716 C C . LEU A 1 90 ? 19.977 6.710 -23.918 1.00 77.56 90 LEU A C 1
ATOM 718 O O . LEU A 1 90 ? 19.890 7.911 -24.163 1.00 77.56 90 LEU A O 1
ATOM 722 N N . ASP A 1 91 ? 21.049 6.176 -23.328 1.00 77.38 91 ASP A N 1
ATOM 723 C CA . ASP A 1 91 ? 22.209 6.955 -22.881 1.00 77.38 91 ASP A CA 1
ATOM 724 C C . ASP A 1 91 ? 22.859 7.680 -24.067 1.00 77.38 91 ASP A C 1
ATOM 726 O O . ASP A 1 91 ? 23.115 8.877 -23.991 1.00 77.38 91 ASP A O 1
ATOM 730 N N . ARG A 1 92 ? 23.017 7.003 -25.215 1.00 81.62 92 ARG A N 1
ATOM 731 C CA . ARG A 1 92 ? 23.533 7.634 -26.440 1.00 81.62 92 ARG A CA 1
ATOM 732 C C . ARG A 1 92 ? 22.606 8.718 -26.977 1.00 81.62 92 ARG A C 1
ATOM 734 O O . ARG A 1 92 ? 23.100 9.749 -27.418 1.00 81.62 92 ARG A O 1
ATOM 741 N N . CYS A 1 93 ? 21.288 8.514 -26.940 1.00 80.38 93 CYS A N 1
ATOM 742 C CA . CYS A 1 93 ? 20.310 9.535 -27.320 1.00 80.38 93 CYS A CA 1
ATOM 743 C C . CYS A 1 93 ? 20.427 10.783 -26.436 1.00 80.38 93 CYS A C 1
ATOM 745 O O . CYS A 1 93 ? 20.353 11.895 -26.953 1.00 80.38 93 CYS A O 1
ATOM 747 N N . VAL A 1 94 ? 20.664 10.615 -25.133 1.00 80.06 94 VAL A N 1
ATOM 748 C CA . VAL A 1 94 ? 20.894 11.727 -24.198 1.00 80.06 94 VAL A CA 1
ATOM 749 C C . VAL A 1 94 ? 22.255 12.391 -24.436 1.00 80.06 94 VAL A C 1
ATOM 751 O O . VAL A 1 94 ? 22.311 13.614 -24.536 1.00 80.06 94 VAL A O 1
ATOM 754 N N . GLU A 1 95 ? 23.334 11.618 -24.595 1.00 81.81 95 GLU A N 1
ATOM 755 C CA . GLU A 1 95 ? 24.695 12.121 -24.856 1.00 81.81 95 GLU A CA 1
ATOM 756 C C . GLU A 1 95 ? 24.778 12.978 -26.124 1.00 81.81 95 GLU A C 1
ATOM 758 O O . GLU A 1 95 ? 25.471 13.994 -26.142 1.00 81.81 95 GLU A O 1
ATOM 763 N N . VAL A 1 96 ? 24.051 12.600 -27.180 1.00 89.06 96 VAL A N 1
ATOM 764 C CA . VAL A 1 96 ? 24.006 13.359 -28.443 1.00 89.06 96 VAL A CA 1
ATOM 765 C C . VAL A 1 96 ? 22.864 14.381 -28.497 1.00 89.06 96 VAL A C 1
ATOM 767 O O . VAL A 1 96 ? 22.662 15.015 -29.532 1.00 89.06 96 VAL A O 1
ATOM 770 N N . GLY A 1 97 ? 22.105 14.545 -27.406 1.00 83.31 97 GLY A N 1
ATOM 771 C CA . GLY A 1 97 ? 21.016 15.522 -27.291 1.00 83.31 97 GLY A CA 1
ATOM 772 C C . GLY A 1 97 ? 19.781 15.229 -28.151 1.00 83.31 97 GLY A C 1
ATOM 773 O O . GLY A 1 97 ? 18.973 16.122 -28.389 1.00 83.31 97 GLY A O 1
ATOM 774 N N . ASN A 1 98 ? 19.613 13.994 -28.623 1.00 82.94 98 ASN A N 1
ATOM 775 C CA . ASN A 1 98 ? 18.506 13.564 -29.475 1.00 82.94 98 ASN A CA 1
ATOM 776 C C . ASN A 1 98 ? 17.470 12.759 -28.674 1.00 82.94 98 ASN A C 1
ATOM 778 O O . ASN A 1 98 ? 17.280 11.559 -28.882 1.00 82.94 98 ASN A O 1
ATOM 782 N N . VAL A 1 99 ? 16.813 13.433 -27.728 1.00 78.44 99 VAL A N 1
ATOM 783 C CA . VAL A 1 99 ? 15.815 12.823 -26.830 1.00 78.44 99 VAL A CA 1
ATOM 784 C C . VAL A 1 99 ? 14.554 12.395 -27.595 1.00 78.44 99 VAL A C 1
ATOM 786 O O . VAL A 1 99 ? 13.932 11.397 -27.242 1.00 78.44 99 VAL A O 1
ATOM 789 N N . ASP A 1 100 ? 14.224 13.066 -28.701 1.00 80.88 100 ASP A N 1
ATOM 790 C CA . ASP A 1 100 ? 13.060 12.740 -29.539 1.00 80.88 100 ASP A CA 1
ATOM 791 C C . ASP A 1 100 ? 13.148 11.352 -30.196 1.00 80.88 100 ASP A C 1
ATOM 793 O O . ASP A 1 100 ? 12.130 10.762 -30.557 1.00 80.88 100 ASP A O 1
ATOM 797 N N . ALA A 1 101 ? 14.354 10.794 -30.342 1.00 77.25 101 ALA A N 1
ATOM 798 C CA . ALA A 1 101 ? 14.548 9.436 -30.850 1.00 77.25 101 ALA A CA 1
ATOM 799 C C . ALA A 1 101 ? 14.088 8.343 -29.867 1.00 77.25 101 ALA A C 1
ATOM 801 O O . ALA A 1 101 ? 13.915 7.199 -30.276 1.00 77.25 101 ALA A O 1
ATOM 802 N N . ILE A 1 102 ? 13.877 8.682 -28.590 1.00 75.12 102 ILE A N 1
ATOM 803 C CA . ILE A 1 102 ? 13.424 7.745 -27.551 1.00 75.12 102 ILE A CA 1
ATOM 804 C C . ILE A 1 102 ? 11.922 7.441 -27.685 1.00 75.12 102 ILE A C 1
ATOM 806 O O . ILE A 1 102 ? 11.464 6.390 -27.244 1.00 75.12 102 ILE A O 1
ATOM 810 N N . VAL A 1 103 ? 11.151 8.350 -28.290 1.00 71.31 103 VAL A N 1
ATOM 811 C CA . VAL A 1 103 ? 9.676 8.323 -28.305 1.00 71.31 103 VAL A CA 1
ATOM 812 C C . VAL A 1 103 ? 9.072 8.045 -29.689 1.00 71.31 103 VAL A C 1
ATOM 814 O O . VAL A 1 103 ? 7.875 8.257 -29.884 1.00 71.31 103 VAL A O 1
ATOM 817 N N . ARG A 1 104 ? 9.887 7.602 -30.652 1.00 59.12 104 ARG A N 1
ATOM 818 C CA . ARG A 1 104 ? 9.472 7.270 -32.025 1.00 59.12 104 ARG A CA 1
ATOM 819 C C . ARG A 1 104 ? 9.175 5.786 -32.186 1.00 59.12 104 ARG A C 1
ATOM 821 O O . ARG A 1 104 ? 8.203 5.488 -32.911 1.00 59.12 104 ARG A O 1
#